Protein AF-A0A1M4XME8-F1 (afdb_monomer)

Sequence (63 aa):
WPQKYFDLGDDPYPSTASYLRSLSIATAPKAKVLVTGHRHDGGITVYRYDPEARTLTKEWVGK

Secondary structure (DSSP, 8-state):
----PPP--STTPB--S-TTS-TTEEEEGGGTEEEEEBTTTS-EEEEEEETTTTEEEEEEEE-

Nearest PDB structures (foldseek):
  8eg0-assembly1_B  TM=8.820E-01  e=5.196E-01  Homo sapiens
  8cti-assembly1_B  TM=8.920E-01  e=1.006E+00  Homo sapiens
  8h0n-assembly1_A  TM=8.436E-01  e=1.280E+00  Homo sapiens
  7sty-assembly1_A  TM=7.948E-01  e=9.477E-01  Homo sapiens
  6nau-assembly3_C  TM=7.763E-01  e=1.135E+00  Klebsiella pneumoniae subsp. pneumoniae

Foldseek 3Di:
DPDDDADPDVVQHFQDPDPVDDPQWDDDVVQQKIKGAGNPDRKIWIWHADPVVRHIHTPDIGD

Structure (mmCIF, N/CA/C/O backbone):
data_AF-A0A1M4XME8-F1
#
_entry.id   AF-A0A1M4XME8-F1
#
loop_
_atom_site.group_PDB
_atom_site.id
_atom_site.type_symbol
_atom_site.label_atom_id
_atom_site.label_alt_id
_atom_site.label_comp_id
_atom_site.label_asym_id
_atom_site.label_entity_id
_atom_site.label_seq_id
_atom_site.pdbx_PDB_ins_code
_atom_site.Cartn_x
_atom_site.Cartn_y
_atom_site.Cartn_z
_atom_site.occupancy
_atom_site.B_iso_or_equiv
_atom_site.auth_seq_id
_atom_site.auth_comp_id
_atom_site.auth_asym_id
_atom_site.auth_atom_id
_atom_site.pdbx_PDB_model_num
ATOM 1 N N . TRP A 1 1 ? 5.459 0.096 20.926 1.00 34.59 1 TRP A N 1
ATOM 2 C CA . TRP A 1 1 ? 5.926 -0.888 19.929 1.00 34.59 1 TRP A CA 1
ATOM 3 C C . TRP A 1 1 ? 4.849 -1.013 18.853 1.00 34.59 1 TRP A C 1
ATOM 5 O O . TRP A 1 1 ? 3.682 -1.041 19.237 1.00 34.59 1 TRP A O 1
ATOM 15 N N . PRO A 1 2 ? 5.164 -0.979 17.543 1.00 52.34 2 PRO A N 1
ATOM 16 C CA . PRO A 1 2 ? 4.134 -1.093 16.511 1.00 52.34 2 PRO A CA 1
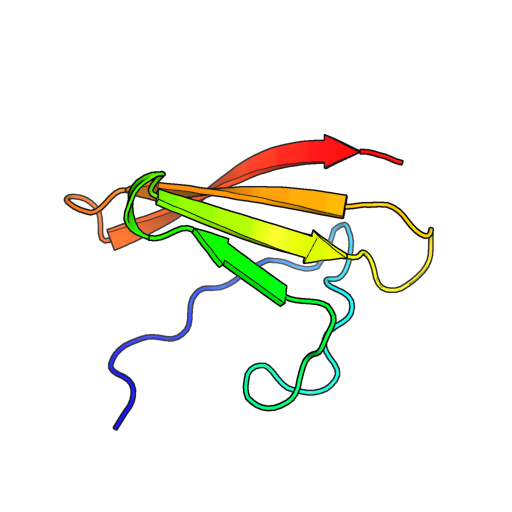ATOM 17 C C . PRO A 1 2 ? 3.581 -2.521 16.504 1.00 52.34 2 PRO A C 1
ATOM 19 O O . PRO A 1 2 ? 4.340 -3.484 16.527 1.00 52.34 2 PRO A O 1
ATOM 22 N N . GLN A 1 3 ? 2.255 -2.651 16.547 1.00 55.03 3 GLN A N 1
ATOM 23 C CA . GLN A 1 3 ? 1.601 -3.906 16.927 1.00 55.03 3 GLN A CA 1
ATOM 24 C C . GLN A 1 3 ? 1.464 -4.950 15.811 1.00 55.03 3 GLN A C 1
ATOM 26 O O . GLN A 1 3 ? 1.115 -6.091 16.105 1.00 55.03 3 GLN A O 1
ATOM 31 N N . LYS A 1 4 ? 1.744 -4.609 14.546 1.00 64.94 4 LYS A N 1
ATOM 32 C CA . LYS A 1 4 ? 1.756 -5.570 13.433 1.00 64.94 4 LYS A CA 1
ATOM 33 C C . LYS A 1 4 ? 2.411 -4.949 12.199 1.00 64.94 4 LYS A C 1
ATOM 35 O O . LYS A 1 4 ? 2.109 -3.805 11.868 1.00 64.94 4 LYS A O 1
ATOM 40 N N . TYR A 1 5 ? 3.279 -5.697 11.526 1.00 73.62 5 TYR A N 1
ATOM 41 C CA . TYR A 1 5 ? 3.729 -5.369 10.173 1.00 73.62 5 TYR A CA 1
ATOM 42 C C . TYR A 1 5 ? 2.758 -6.016 9.181 1.00 73.62 5 TYR A C 1
ATOM 44 O O . TYR A 1 5 ? 2.368 -7.168 9.374 1.00 73.62 5 TYR A O 1
ATOM 52 N N . PHE A 1 6 ? 2.332 -5.269 8.161 1.00 83.25 6 PHE A N 1
ATOM 53 C CA . PHE A 1 6 ? 1.584 -5.826 7.035 1.00 83.25 6 PHE A CA 1
ATOM 54 C C . PHE A 1 6 ? 2.570 -6.263 5.963 1.00 83.25 6 PHE A C 1
ATOM 56 O O . PHE A 1 6 ? 3.491 -5.515 5.637 1.00 83.25 6 PHE A O 1
ATOM 63 N N . ASP A 1 7 ? 2.363 -7.463 5.433 1.00 85.00 7 ASP A N 1
ATOM 64 C CA . ASP A 1 7 ? 3.072 -7.906 4.245 1.00 85.00 7 ASP A CA 1
ATOM 65 C C . ASP A 1 7 ? 2.461 -7.222 3.015 1.00 85.00 7 ASP A C 1
ATOM 67 O O . ASP A 1 7 ? 1.241 -7.227 2.835 1.00 85.00 7 ASP A O 1
ATOM 71 N N . LEU A 1 8 ? 3.310 -6.588 2.210 1.00 88.12 8 LEU A N 1
ATOM 72 C CA . LEU A 1 8 ? 2.926 -5.932 0.959 1.00 88.12 8 LEU A CA 1
ATOM 73 C C . LEU A 1 8 ? 3.236 -6.813 -0.263 1.00 88.12 8 LEU A C 1
ATOM 75 O O . LEU A 1 8 ? 2.813 -6.491 -1.373 1.00 88.12 8 LEU A O 1
ATOM 79 N N . GLY A 1 9 ? 3.933 -7.933 -0.064 1.00 88.19 9 GLY A N 1
ATOM 80 C CA . GLY A 1 9 ? 4.424 -8.793 -1.131 1.00 88.19 9 GLY A CA 1
ATOM 81 C C . GLY A 1 9 ? 5.609 -8.199 -1.895 1.00 88.19 9 GLY A C 1
ATOM 82 O O . GLY A 1 9 ? 6.173 -7.159 -1.541 1.00 88.19 9 GLY A O 1
ATOM 83 N N . ASP A 1 10 ? 5.990 -8.903 -2.955 1.00 90.12 10 ASP A N 1
ATOM 84 C CA . ASP A 1 10 ? 7.174 -8.645 -3.774 1.00 90.12 10 ASP A CA 1
ATOM 85 C C . ASP A 1 10 ? 6.884 -8.441 -5.268 1.00 90.12 10 ASP A C 1
ATOM 87 O O . ASP A 1 10 ? 7.775 -8.036 -6.010 1.00 90.12 10 ASP A O 1
ATOM 91 N N . ASP A 1 11 ? 5.645 -8.644 -5.713 1.00 89.94 11 ASP A N 1
ATOM 92 C CA . ASP A 1 11 ? 5.256 -8.454 -7.111 1.00 89.94 11 ASP A CA 1
ATOM 93 C C . ASP A 1 11 ? 4.082 -7.473 -7.262 1.00 89.94 11 ASP A C 1
ATOM 95 O O . ASP A 1 11 ? 2.934 -7.835 -6.981 1.00 89.94 11 ASP A O 1
ATOM 99 N N . PRO A 1 12 ? 4.310 -6.225 -7.688 1.00 89.19 12 PRO A N 1
ATOM 100 C CA . PRO A 1 12 ? 5.611 -5.584 -7.876 1.00 89.19 12 PRO A CA 1
ATOM 101 C C . PRO A 1 12 ? 6.241 -5.185 -6.535 1.00 89.19 12 PRO A C 1
ATOM 103 O O . PRO A 1 12 ? 5.545 -4.794 -5.595 1.00 89.19 12 PRO A O 1
ATOM 106 N N . TYR A 1 13 ? 7.575 -5.231 -6.456 1.00 91.44 13 TYR A N 1
ATOM 107 C CA . TYR A 1 13 ? 8.294 -4.890 -5.227 1.00 91.44 13 TYR A CA 1
ATOM 108 C C . TYR A 1 13 ? 7.972 -3.450 -4.813 1.00 91.44 13 TYR A C 1
ATOM 110 O O . TYR A 1 13 ? 8.224 -2.526 -5.599 1.00 91.44 13 TYR A O 1
ATOM 118 N N . PRO A 1 14 ? 7.493 -3.210 -3.581 1.00 90.00 14 PRO A N 1
ATOM 119 C CA . PRO A 1 14 ? 7.255 -1.856 -3.118 1.00 90.00 14 PRO A CA 1
ATOM 120 C C . PRO A 1 14 ? 8.596 -1.117 -2.993 1.00 90.00 14 PRO A C 1
ATOM 122 O O . PRO A 1 14 ? 9.605 -1.666 -2.546 1.00 90.00 14 PRO A O 1
ATOM 125 N N . SER A 1 15 ? 8.620 0.156 -3.383 1.00 88.50 15 SER A N 1
ATOM 126 C CA . SER A 1 15 ? 9.816 1.004 -3.454 1.00 88.50 15 SER A CA 1
ATOM 127 C C . SER A 1 15 ? 10.294 1.477 -2.077 1.00 88.50 15 SER A C 1
ATOM 129 O O . SER A 1 15 ? 10.575 2.657 -1.878 1.00 88.50 15 SER A O 1
ATOM 131 N N . THR A 1 16 ? 10.372 0.597 -1.089 1.00 75.75 16 THR A N 1
ATOM 132 C CA . THR A 1 16 ? 10.712 0.924 0.299 1.00 75.75 16 THR A CA 1
ATOM 133 C C . THR A 1 16 ? 12.090 0.371 0.651 1.00 75.75 16 THR A C 1
ATOM 135 O O . THR A 1 16 ? 12.326 -0.830 0.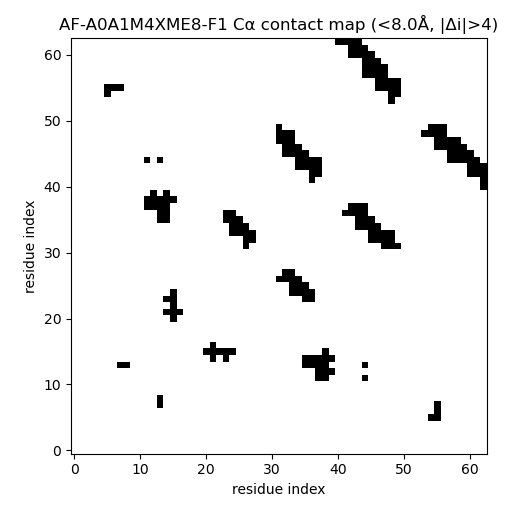593 1.00 75.75 16 THR A O 1
ATOM 138 N N . ALA A 1 17 ? 13.014 1.255 1.039 1.00 68.69 17 ALA A N 1
ATOM 139 C CA . ALA A 1 17 ? 14.278 0.856 1.667 1.00 68.69 17 ALA A CA 1
ATOM 140 C C . ALA A 1 17 ? 14.105 0.564 3.172 1.00 68.69 17 ALA A C 1
ATOM 142 O O . ALA A 1 17 ? 14.905 -0.140 3.781 1.00 68.69 17 ALA A O 1
ATOM 143 N N . SER A 1 18 ? 13.059 1.129 3.784 1.00 68.06 18 SER A N 1
ATOM 144 C CA . SER A 1 18 ? 12.643 0.908 5.167 1.00 68.06 18 SER A CA 1
ATOM 145 C C . SER A 1 18 ? 11.207 1.400 5.336 1.00 68.06 18 SER A C 1
ATOM 147 O O . SER A 1 18 ? 10.908 2.545 4.992 1.00 68.06 18 SER A O 1
ATOM 149 N N . TYR A 1 19 ? 10.339 0.587 5.945 1.00 68.62 19 TYR A N 1
ATOM 150 C CA . TYR A 1 19 ? 8.943 0.956 6.225 1.00 68.62 19 TYR A CA 1
ATOM 151 C C . TYR A 1 19 ? 8.796 2.199 7.116 1.00 68.62 19 TYR A C 1
ATOM 153 O O . TYR A 1 19 ? 7.751 2.839 7.109 1.00 68.62 19 TYR A O 1
ATOM 161 N N . LEU A 1 20 ? 9.838 2.560 7.872 1.00 62.41 20 LEU A N 1
ATOM 162 C CA . LEU A 1 20 ? 9.836 3.721 8.76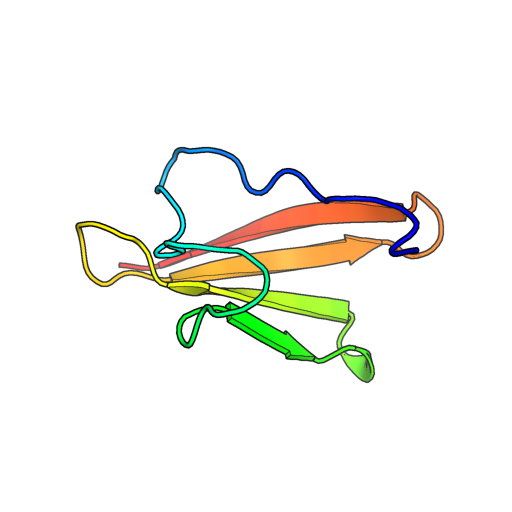8 1.00 62.41 20 LEU A CA 1
ATOM 163 C C . LEU A 1 20 ? 10.370 5.004 8.110 1.00 62.41 20 LEU A C 1
ATOM 165 O O . LEU A 1 20 ? 10.277 6.072 8.708 1.00 62.41 20 LEU A O 1
ATOM 169 N N . ARG A 1 21 ? 10.983 4.913 6.921 1.00 58.91 21 ARG A N 1
ATOM 170 C CA . ARG A 1 21 ? 11.678 6.033 6.250 1.00 58.91 21 ARG A CA 1
ATOM 171 C C . ARG A 1 21 ? 11.432 6.054 4.741 1.00 58.91 21 ARG A C 1
ATOM 173 O O . ARG A 1 21 ? 12.295 6.459 3.967 1.00 58.91 21 ARG A O 1
ATOM 180 N N . SER A 1 22 ? 10.273 5.569 4.319 1.00 70.06 22 SER A N 1
ATOM 181 C CA . SER A 1 22 ? 9.909 5.496 2.912 1.00 70.06 22 SER A CA 1
ATOM 182 C C . SER A 1 22 ? 9.086 6.726 2.520 1.00 70.06 22 SER A C 1
ATOM 184 O O . SER A 1 22 ? 8.027 6.980 3.085 1.00 70.06 22 SER A O 1
ATOM 186 N N . LEU A 1 23 ? 9.578 7.481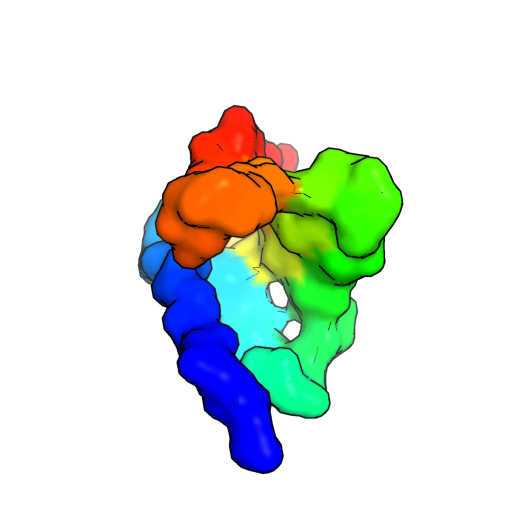 1.531 1.00 77.88 23 LEU A N 1
ATOM 187 C CA . LEU A 1 23 ? 8.835 8.562 0.858 1.00 77.88 23 LEU A CA 1
ATOM 188 C C . LEU A 1 23 ? 7.872 8.031 -0.220 1.00 77.88 23 LEU A C 1
ATOM 190 O O . LEU A 1 23 ? 7.208 8.797 -0.907 1.00 77.88 23 LEU A O 1
ATOM 194 N N . SER A 1 24 ? 7.831 6.714 -0.390 1.00 87.25 24 SER A N 1
ATOM 195 C CA . SER A 1 24 ? 7.114 5.987 -1.437 1.00 87.25 24 SER A CA 1
ATOM 196 C C . SER A 1 24 ? 5.902 5.228 -0.897 1.00 87.25 24 SER A C 1
ATOM 198 O O . SER A 1 24 ? 5.307 4.446 -1.635 1.00 87.25 24 SER A O 1
ATOM 200 N N . ILE A 1 25 ? 5.537 5.460 0.370 1.00 89.12 25 ILE A N 1
ATOM 201 C CA . ILE A 1 25 ? 4.317 4.958 1.002 1.00 89.12 25 ILE A CA 1
ATOM 202 C C . ILE A 1 25 ? 3.447 6.153 1.385 1.00 89.12 25 ILE A C 1
ATOM 204 O O . ILE A 1 25 ? 3.895 7.065 2.080 1.00 89.12 25 ILE A O 1
ATOM 208 N N . ALA A 1 26 ? 2.184 6.118 0.976 1.00 90.25 26 ALA A N 1
ATOM 209 C CA . ALA A 1 26 ? 1.165 7.059 1.418 1.00 90.25 26 ALA A CA 1
ATOM 210 C C . ALA A 1 26 ? -0.027 6.294 1.998 1.00 90.25 26 ALA A C 1
ATOM 212 O O . ALA A 1 26 ? -0.401 5.231 1.506 1.00 90.25 26 ALA A O 1
ATOM 213 N N . THR A 1 27 ? -0.647 6.837 3.043 1.00 90.50 27 THR A 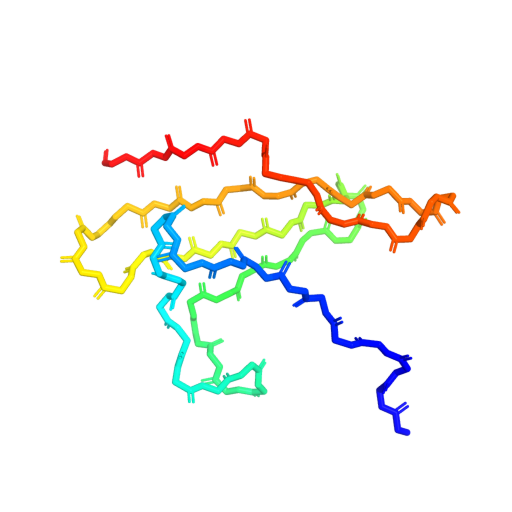N 1
ATOM 214 C CA . THR A 1 27 ? -1.819 6.225 3.680 1.00 90.50 27 THR A CA 1
ATOM 215 C C . THR A 1 27 ? -2.950 7.229 3.809 1.00 90.50 27 THR A C 1
ATOM 217 O O . THR A 1 27 ? -2.721 8.368 4.214 1.00 90.50 27 THR A O 1
ATOM 220 N N . ALA A 1 28 ? -4.178 6.780 3.565 1.00 93.38 28 ALA A N 1
ATOM 221 C CA . ALA A 1 28 ? -5.404 7.528 3.812 1.00 93.38 28 ALA A CA 1
ATOM 222 C C . ALA A 1 28 ? -6.304 6.731 4.777 1.00 93.38 28 ALA A C 1
ATOM 224 O O . ALA A 1 28 ? -7.160 5.964 4.326 1.00 93.38 28 ALA A O 1
ATOM 225 N N . PRO A 1 29 ? -6.154 6.899 6.108 1.00 91.00 29 PRO A N 1
ATOM 226 C CA . PRO A 1 29 ? -6.862 6.081 7.097 1.00 91.00 29 PRO A CA 1
ATOM 227 C C . PRO A 1 29 ? -8.388 6.140 6.981 1.00 91.00 29 PRO A C 1
ATOM 229 O O . PRO A 1 29 ? -9.051 5.112 7.076 1.00 91.00 29 PRO A O 1
ATOM 232 N N . LYS A 1 30 ? -8.953 7.325 6.700 1.00 94.00 30 LYS A N 1
ATOM 233 C CA . LYS A 1 30 ? -10.404 7.501 6.498 1.00 94.00 30 LYS A CA 1
ATOM 234 C C . LYS A 1 30 ? -10.926 6.711 5.296 1.00 94.00 30 LYS A C 1
ATOM 236 O O . LYS A 1 30 ? -12.020 6.166 5.355 1.00 94.00 30 LYS A O 1
ATOM 241 N N . ALA A 1 31 ? -10.131 6.637 4.230 1.00 94.62 31 ALA A N 1
ATOM 242 C CA . ALA A 1 31 ? -10.455 5.859 3.042 1.00 94.62 31 ALA A CA 1
ATOM 243 C C . ALA A 1 31 ? -10.081 4.377 3.196 1.00 94.62 31 ALA A C 1
ATOM 245 O O . ALA A 1 31 ? -10.460 3.574 2.352 1.00 94.62 31 ALA A O 1
ATOM 246 N N . LYS A 1 32 ? -9.354 3.998 4.256 1.00 95.38 32 LYS A N 1
ATOM 247 C CA . LYS A 1 32 ? -8.788 2.656 4.444 1.00 95.38 32 LYS A CA 1
ATOM 248 C C . LYS A 1 32 ? -7.879 2.245 3.278 1.00 95.38 32 LYS A C 1
ATOM 250 O O . LYS A 1 32 ? -7.918 1.102 2.842 1.00 95.38 32 LYS A O 1
ATOM 255 N N . VAL A 1 33 ? -7.089 3.184 2.759 1.00 95.31 33 VAL A N 1
ATOM 256 C CA . VAL A 1 33 ? -6.191 2.949 1.619 1.00 95.31 33 VAL A CA 1
ATOM 257 C C . VAL A 1 33 ? -4.736 3.134 2.028 1.00 95.31 33 VAL A C 1
ATOM 259 O O . VAL A 1 33 ? -4.402 4.071 2.760 1.00 95.31 33 VAL A O 1
ATOM 262 N N . LEU A 1 34 ? -3.875 2.266 1.507 1.00 93.81 34 LEU A N 1
ATOM 263 C CA . LEU A 1 34 ? -2.424 2.420 1.488 1.00 93.81 34 LEU A CA 1
ATOM 264 C C . LEU A 1 34 ? -1.954 2.349 0.035 1.00 93.81 34 LEU A C 1
ATOM 266 O O . LEU A 1 34 ? -2.441 1.523 -0.729 1.00 93.81 34 LEU A O 1
ATOM 270 N N . VAL A 1 35 ? -1.020 3.207 -0.354 1.00 93.88 35 VAL A N 1
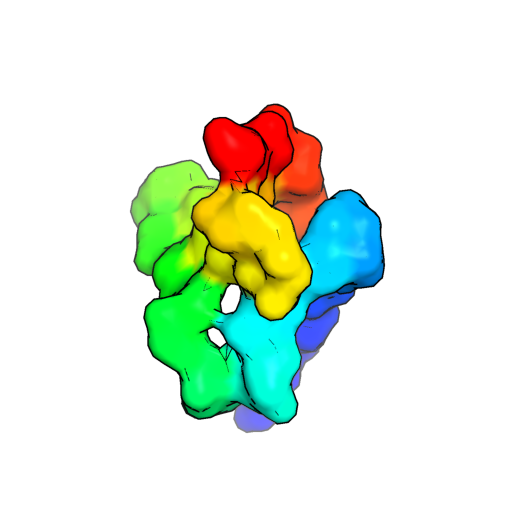ATOM 271 C CA . VAL A 1 35 ? -0.438 3.226 -1.699 1.00 93.88 35 VAL A CA 1
ATOM 272 C C . VAL A 1 35 ? 1.070 3.093 -1.587 1.00 93.88 35 VAL A C 1
ATOM 274 O O . VAL A 1 35 ? 1.679 3.745 -0.735 1.00 93.88 35 VAL A O 1
ATOM 277 N N . THR A 1 36 ? 1.666 2.282 -2.460 1.00 93.50 36 THR A N 1
ATOM 278 C CA . THR A 1 36 ? 3.121 2.182 -2.606 1.00 93.50 36 THR A CA 1
ATOM 279 C C . THR A 1 36 ? 3.556 2.391 -4.044 1.00 93.50 36 THR A C 1
ATOM 281 O O . THR A 1 36 ? 2.965 1.804 -4.946 1.00 93.50 36 THR A O 1
ATOM 284 N N . GLY A 1 37 ? 4.632 3.144 -4.260 1.00 92.88 37 GLY A N 1
ATOM 285 C CA . GLY A 1 37 ? 5.338 3.124 -5.545 1.00 92.88 37 GLY A CA 1
ATOM 286 C C . GLY A 1 37 ? 6.078 1.801 -5.758 1.00 92.88 37 GLY A C 1
ATOM 287 O O . GLY A 1 37 ? 6.467 1.153 -4.784 1.00 92.88 37 GLY A O 1
ATOM 288 N N . HIS A 1 38 ? 6.290 1.404 -7.007 1.00 93.31 38 HIS A N 1
ATOM 289 C CA . HIS A 1 38 ? 7.068 0.220 -7.368 1.00 93.31 38 HIS A CA 1
ATOM 290 C C . HIS A 1 38 ? 8.561 0.537 -7.432 1.00 93.31 38 HIS A C 1
ATOM 292 O O . HIS A 1 38 ? 8.971 1.622 -7.841 1.00 93.31 38 HIS A O 1
ATOM 298 N N . ARG A 1 39 ? 9.396 -0.428 -7.047 1.00 90.19 39 ARG A N 1
ATOM 299 C CA . ARG A 1 39 ? 10.852 -0.257 -6.976 1.00 90.19 39 ARG A CA 1
ATOM 300 C C . ARG A 1 39 ? 11.520 -0.076 -8.343 1.00 90.19 39 ARG A C 1
ATOM 302 O O . ARG A 1 39 ? 12.556 0.579 -8.412 1.00 90.19 39 ARG A O 1
ATOM 309 N N . HIS A 1 40 ? 10.985 -0.697 -9.394 1.00 90.06 40 HIS A N 1
ATOM 310 C CA . HIS A 1 40 ? 11.722 -0.892 -10.650 1.00 90.06 40 HIS A CA 1
ATOM 311 C C . HIS A 1 40 ? 11.081 -0.266 -11.888 1.00 90.06 40 HIS A C 1
ATOM 313 O O . HIS A 1 40 ? 11.809 0.083 -12.812 1.00 90.06 40 HIS A O 1
ATOM 319 N N . ASP A 1 41 ? 9.758 -0.130 -11.934 1.00 90.94 41 ASP A N 1
ATOM 320 C CA . ASP A 1 41 ? 9.038 0.188 -13.175 1.00 90.94 41 ASP A CA 1
ATOM 321 C C . ASP A 1 41 ? 8.264 1.515 -13.135 1.00 90.94 41 ASP A C 1
ATOM 323 O O . ASP A 1 41 ? 7.637 1.873 -14.126 1.00 90.94 41 ASP A O 1
ATOM 327 N N . GLY A 1 42 ? 8.335 2.257 -12.023 1.00 88.31 42 GLY A N 1
ATOM 328 C CA . GLY A 1 42 ? 7.660 3.548 -11.860 1.00 88.31 42 GLY A CA 1
ATOM 329 C C . GLY A 1 42 ? 6.153 3.464 -11.596 1.00 88.31 42 GLY A C 1
ATOM 330 O O . GLY A 1 42 ? 5.524 4.510 -11.443 1.00 88.31 42 GLY A O 1
ATOM 331 N N . GLY A 1 43 ? 5.584 2.259 -11.500 1.00 94.19 43 GLY A N 1
ATOM 332 C CA . GLY A 1 43 ? 4.165 2.061 -11.226 1.0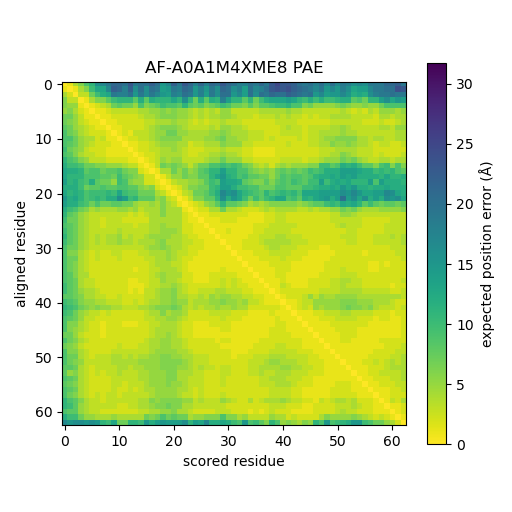0 94.19 43 GLY A CA 1
ATOM 333 C C . GLY A 1 43 ? 3.776 2.286 -9.761 1.00 94.19 43 GLY A C 1
ATOM 334 O O . GLY A 1 43 ? 4.610 2.607 -8.904 1.00 94.19 43 GLY A O 1
ATOM 335 N N . ILE A 1 44 ? 2.488 2.098 -9.459 1.00 94.69 44 ILE A N 1
ATOM 336 C CA . ILE A 1 44 ? 1.958 2.156 -8.090 1.00 94.69 44 ILE A CA 1
ATOM 337 C C . ILE A 1 44 ? 1.013 0.985 -7.801 1.00 94.69 44 ILE A C 1
ATOM 339 O O . ILE A 1 44 ? 0.241 0.547 -8.654 1.00 94.69 44 ILE A O 1
ATOM 343 N N . THR A 1 45 ? 1.028 0.524 -6.554 1.00 95.56 45 THR A N 1
ATOM 344 C CA . THR A 1 45 ? 0.095 -0.473 -6.029 1.00 95.56 45 THR A CA 1
ATOM 345 C C . THR A 1 45 ? -0.786 0.165 -4.963 1.00 95.56 45 THR A C 1
ATOM 347 O O . THR A 1 45 ? -0.291 0.837 -4.053 1.00 95.56 45 THR A O 1
ATOM 350 N N . VAL A 1 46 ? -2.094 -0.057 -5.068 1.00 95.44 46 VAL A N 1
ATOM 351 C CA . VAL A 1 46 ? -3.104 0.413 -4.116 1.00 95.44 46 VAL A CA 1
ATOM 352 C C . VAL A 1 46 ? -3.626 -0.776 -3.323 1.00 95.44 46 VAL A C 1
ATOM 354 O O . VAL A 1 46 ? -4.024 -1.798 -3.887 1.00 95.44 46 VAL A O 1
ATOM 357 N N . TYR A 1 47 ? -3.657 -0.616 -2.006 1.00 95.31 47 TYR A N 1
ATOM 358 C CA . TYR A 1 47 ? -4.148 -1.610 -1.074 1.00 95.31 47 TYR A CA 1
ATOM 359 C C . TYR A 1 47 ? -5.344 -1.093 -0.277 1.00 95.31 47 TYR A C 1
ATOM 361 O O . TYR A 1 47 ? -5.345 0.051 0.192 1.00 95.31 47 TYR A O 1
ATOM 369 N N . ARG A 1 48 ? -6.318 -1.975 -0.047 1.00 95.69 48 ARG A N 1
ATOM 370 C CA . ARG A 1 48 ? -7.479 -1.756 0.817 1.00 95.69 48 ARG A CA 1
ATOM 371 C C . ARG A 1 48 ? -7.267 -2.410 2.174 1.00 95.69 48 ARG A C 1
ATOM 373 O O . ARG A 1 48 ? -6.946 -3.595 2.254 1.00 95.69 48 ARG A O 1
ATOM 380 N N . TYR A 1 49 ? -7.491 -1.648 3.237 1.00 94.38 49 TYR A N 1
ATOM 381 C CA . TYR A 1 49 ? -7.482 -2.147 4.606 1.00 94.38 49 TYR A CA 1
ATOM 382 C C . TYR A 1 49 ? -8.881 -2.583 5.054 1.00 94.38 49 TYR A C 1
ATOM 384 O O . TYR A 1 49 ? -9.837 -1.803 4.992 1.00 94.38 49 TYR A O 1
ATOM 392 N N . ASP A 1 50 ? -8.976 -3.803 5.573 1.00 93.38 50 ASP A N 1
ATOM 393 C CA . ASP A 1 50 ? -10.151 -4.310 6.276 1.00 93.38 50 ASP A CA 1
ATOM 394 C C . ASP A 1 50 ? -9.927 -4.197 7.798 1.00 93.38 50 ASP A C 1
ATOM 396 O O . ASP A 1 50 ? -9.040 -4.865 8.338 1.00 93.38 50 ASP A O 1
ATOM 400 N N . PRO A 1 51 ? -10.695 -3.357 8.521 1.00 90.81 51 PRO A N 1
ATOM 401 C CA . PRO A 1 51 ? -10.541 -3.198 9.963 1.00 90.81 51 PRO A CA 1
ATOM 402 C C . PRO A 1 51 ? -11.055 -4.388 10.781 1.00 90.81 51 PRO A C 1
ATOM 404 O O . PRO A 1 51 ? -10.586 -4.563 11.909 1.00 90.81 51 PRO A O 1
ATOM 407 N N . GLU A 1 52 ? -11.991 -5.178 10.253 1.00 92.94 52 GLU A N 1
ATOM 408 C CA . GLU A 1 52 ? -12.552 -6.338 10.951 1.00 92.94 52 GLU A CA 1
ATOM 409 C C . GLU A 1 52 ? -11.569 -7.504 10.881 1.00 92.94 52 GLU A C 1
ATOM 411 O O . GLU A 1 52 ? -11.143 -8.028 11.914 1.00 92.94 52 GLU A O 1
ATOM 416 N N . ALA A 1 53 ? -11.116 -7.834 9.669 1.00 91.69 53 ALA A N 1
ATOM 417 C CA . ALA A 1 53 ? -10.124 -8.884 9.449 1.00 91.69 53 ALA A CA 1
ATOM 418 C C . ALA A 1 53 ? -8.695 -8.455 9.832 1.00 91.69 53 ALA A C 1
ATOM 420 O O . ALA A 1 53 ? -7.819 -9.299 10.041 1.00 91.69 53 ALA A O 1
ATOM 421 N N . ARG A 1 54 ? -8.441 -7.142 9.945 1.00 89.88 54 ARG A N 1
ATOM 422 C CA . ARG A 1 54 ? -7.104 -6.547 10.129 1.00 89.88 54 ARG A CA 1
ATOM 423 C C . ARG A 1 54 ? -6.133 -7.044 9.061 1.00 89.88 54 ARG A C 1
ATOM 425 O O . ARG A 1 54 ? -5.032 -7.509 9.381 1.00 89.88 54 ARG A O 1
ATOM 432 N N . THR A 1 55 ? -6.563 -6.960 7.805 1.00 90.88 55 THR A N 1
ATOM 433 C CA . THR A 1 55 ? -5.814 -7.386 6.617 1.00 90.88 55 THR A CA 1
ATOM 434 C C . THR A 1 55 ? -5.680 -6.241 5.621 1.00 90.88 55 THR A C 1
ATOM 436 O O . THR A 1 55 ? -6.4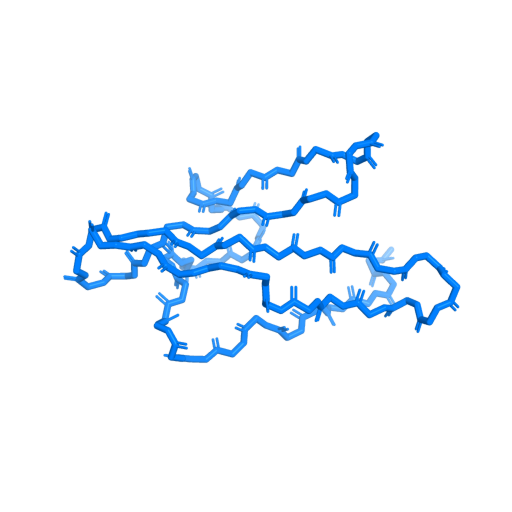76 -5.302 5.603 1.00 90.88 55 THR A O 1
ATOM 439 N N . LEU A 1 56 ? -4.635 -6.315 4.801 1.00 91.38 56 LEU A N 1
ATOM 440 C CA . LEU A 1 56 ? -4.399 -5.411 3.686 1.00 91.38 56 LEU A CA 1
ATOM 441 C C . LEU A 1 56 ? -4.494 -6.239 2.402 1.00 91.38 56 LEU A C 1
ATOM 443 O O . LEU A 1 56 ? -3.837 -7.272 2.296 1.00 91.38 56 LEU A O 1
ATOM 447 N N . THR A 1 57 ? -5.320 -5.821 1.450 1.00 94.06 57 THR A N 1
ATOM 448 C CA . THR A 1 57 ? -5.531 -6.545 0.187 1.00 94.06 57 THR A CA 1
ATOM 449 C C . THR A 1 57 ? -5.154 -5.665 -0.986 1.00 94.06 57 THR A C 1
ATOM 451 O O . THR A 1 57 ? -5.430 -4.468 -0.981 1.00 94.06 57 THR A O 1
ATOM 454 N N . LYS A 1 58 ? -4.494 -6.246 -1.986 1.00 94.12 58 LYS A N 1
ATOM 455 C CA . LYS A 1 58 ? -4.124 -5.539 -3.210 1.00 94.12 58 LYS A CA 1
ATOM 456 C C . LYS A 1 58 ? -5.382 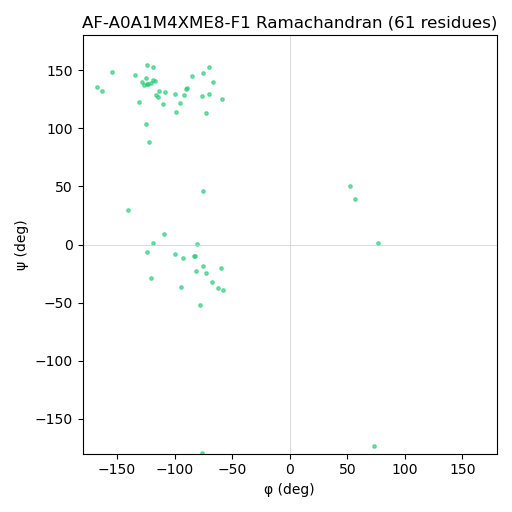-5.319 -4.049 1.00 94.12 58 LYS A C 1
ATOM 458 O O . LYS A 1 58 ? -5.986 -6.282 -4.508 1.00 94.12 58 LYS A O 1
ATOM 463 N N . GLU A 1 59 ? -5.781 -4.063 -4.204 1.00 93.81 59 GLU A N 1
ATOM 464 C CA . GLU A 1 59 ? -6.995 -3.676 -4.934 1.00 93.81 59 GLU A CA 1
ATOM 465 C C . GLU A 1 59 ? -6.671 -3.324 -6.387 1.00 93.81 59 GLU A C 1
ATOM 467 O O . GLU A 1 59 ? -7.448 -3.633 -7.288 1.00 93.81 59 GLU A O 1
ATOM 472 N N . TRP A 1 60 ? -5.514 -2.697 -6.625 1.00 94.94 60 TRP A N 1
ATOM 473 C CA . TRP A 1 60 ? -5.122 -2.259 -7.960 1.00 94.94 60 TRP A CA 1
ATOM 474 C C . TRP A 1 60 ? -3.603 -2.159 -8.132 1.00 94.94 60 TRP A C 1
ATOM 476 O O . TRP A 1 60 ? -2.883 -1.827 -7.187 1.00 94.94 60 TRP A O 1
ATOM 486 N N . VAL A 1 61 ? -3.137 -2.412 -9.358 1.00 94.38 61 VAL A N 1
ATOM 487 C CA . VAL A 1 61 ? -1.741 -2.266 -9.794 1.00 94.38 61 VAL A CA 1
ATOM 488 C C . VAL A 1 61 ? -1.724 -1.469 -11.094 1.00 94.38 61 VAL A C 1
ATOM 490 O O . VAL A 1 61 ? -2.361 -1.867 -12.070 1.00 94.38 61 VAL A O 1
ATOM 493 N N . GLY A 1 62 ? -0.998 -0.354 -11.100 1.00 90.06 62 GLY A N 1
ATOM 494 C CA . GLY A 1 62 ? -0.812 0.512 -12.261 1.00 90.06 62 GLY A CA 1
ATOM 495 C C . GLY A 1 62 ? 0.638 0.615 -12.689 1.00 90.06 62 GLY A C 1
ATOM 496 O O . GLY A 1 62 ? 1.534 0.492 -11.854 1.00 90.06 62 GLY A O 1
ATOM 497 N N . LYS A 1 63 ? 0.847 0.886 -13.977 1.00 83.56 63 LYS A N 1
ATOM 498 C CA . LYS A 1 63 ? 2.150 1.117 -14.599 1.00 83.56 63 LYS A CA 1
ATOM 499 C C . LYS A 1 63 ? 2.188 2.490 -15.251 1.00 83.56 63 LYS A C 1
ATOM 501 O O . LYS A 1 63 ? 1.164 2.852 -15.872 1.00 83.56 63 LYS A O 1
#

Organism: NCBI:txid1121942

pLDDT: mean 85.93, std 12.62, range [34.59, 95.69]

Solvent-accessible surface area (backbone atoms only — not comparable to full-atom values): 3967 Å² total; per-residue (Å²): 130,87,90,72,86,80,82,83,69,62,88,72,35,55,41,56,94,37,96,90,73,36,93,36,58,50,74,40,76,94,77,30,34,39,38,30,31,32,61,84,75,76,19,41,38,37,28,40,51,39,83,86,82,69,44,71,42,85,74,47,79,50,118

Radius of gyration: 11.47 Å; Cα contacts (8 Å, |Δi|>4): 104; chains: 1; bounding box: 27×17×34 Å

Mean predicted aligned error: 4.68 Å